Protein AF-X0YLJ9-F1 (afdb_monomer_lite)

Organism: NCBI:txid412755

Structure (mmCIF, N/CA/C/O backbone):
data_AF-X0YLJ9-F1
#
_entry.id   AF-X0YLJ9-F1
#
loop_
_atom_site.group_PDB
_atom_site.id
_atom_site.type_symbol
_atom_site.label_atom_id
_atom_site.label_alt_id
_atom_site.label_comp_id
_atom_site.label_asym_id
_atom_site.label_entity_id
_atom_site.label_seq_id
_atom_site.pdbx_PDB_ins_code
_atom_site.Cartn_x
_atom_site.Cartn_y
_atom_site.Cartn_z
_atom_site.occupancy
_atom_site.B_iso_or_equiv
_atom_site.auth_seq_id
_atom_site.auth_comp_id
_atom_site.auth_asym_id
_atom_site.auth_atom_id
_atom_site.pdbx_PDB_model_num
ATOM 1 N N . MET A 1 1 ? -20.040 19.131 15.854 1.00 36.12 1 MET A N 1
ATOM 2 C CA . MET A 1 1 ? -20.198 18.572 14.490 1.00 36.12 1 MET A CA 1
ATOM 3 C C . MET A 1 1 ? -18.939 17.790 14.153 1.00 36.12 1 MET A C 1
ATOM 5 O O . MET A 1 1 ? -17.847 18.305 14.336 1.00 36.12 1 MET A O 1
ATOM 9 N N . SER A 1 2 ? -19.100 16.517 13.804 1.00 48.03 2 SER A N 1
ATOM 10 C CA . SER A 1 2 ? -18.056 15.491 13.888 1.00 48.03 2 SER A CA 1
ATOM 11 C C . SER A 1 2 ? -17.099 15.509 12.686 1.00 48.03 2 SER A C 1
ATOM 13 O O . SER A 1 2 ? -17.475 15.075 11.599 1.00 48.03 2 SER A O 1
ATOM 15 N N . ILE A 1 3 ? -15.849 15.939 12.891 1.00 57.28 3 ILE A N 1
ATOM 16 C CA . ILE A 1 3 ? -14.728 15.786 11.933 1.00 57.28 3 ILE A CA 1
ATOM 17 C C . ILE A 1 3 ? -14.362 14.312 11.663 1.00 57.28 3 ILE A C 1
ATOM 19 O O . ILE A 1 3 ? -13.605 14.011 10.746 1.00 57.28 3 ILE A O 1
ATOM 23 N N . LEU A 1 4 ? -14.956 13.375 12.408 1.00 55.16 4 LEU A N 1
ATOM 24 C CA . LEU A 1 4 ? -14.795 11.934 12.213 1.00 55.16 4 LEU A CA 1
ATOM 25 C C . LEU A 1 4 ? -15.572 11.394 10.995 1.00 55.16 4 LEU A C 1
ATOM 27 O O . LEU A 1 4 ? -15.260 10.312 10.508 1.00 55.16 4 LEU A O 1
ATOM 31 N N . LYS A 1 5 ? -16.551 12.138 10.453 1.00 50.72 5 LYS A N 1
ATOM 32 C CA . LYS A 1 5 ? -17.361 11.672 9.307 1.00 50.72 5 LYS A CA 1
ATOM 33 C C . LYS A 1 5 ? -16.638 11.732 7.955 1.00 50.72 5 LYS A C 1
ATOM 35 O O . LYS A 1 5 ? -17.007 10.988 7.054 1.00 50.72 5 LYS A O 1
ATOM 40 N N . LEU A 1 6 ? -15.576 12.532 7.819 1.00 51.19 6 LEU A N 1
ATOM 41 C CA . LEU A 1 6 ? -14.748 12.565 6.599 1.00 51.19 6 LEU A CA 1
ATOM 42 C C . LEU A 1 6 ? -13.907 11.291 6.413 1.00 51.19 6 LEU A C 1
ATOM 44 O O . LEU A 1 6 ? -13.466 10.992 5.308 1.00 51.19 6 LEU A O 1
ATOM 48 N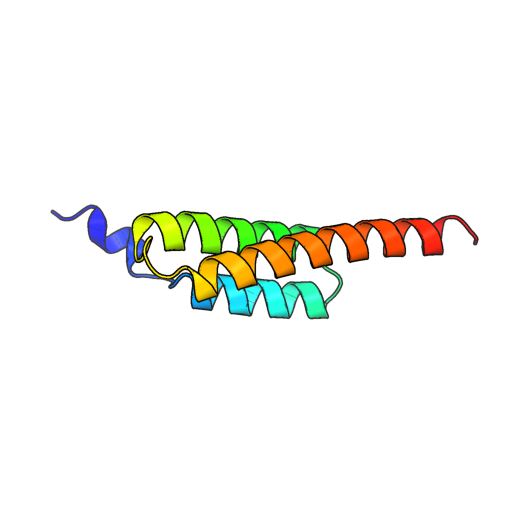 N . PHE A 1 7 ? -13.726 10.501 7.473 1.00 54.31 7 PHE A N 1
ATOM 49 C CA . PHE A 1 7 ? -12.986 9.242 7.427 1.00 54.31 7 PHE A CA 1
ATOM 50 C C . PHE A 1 7 ? -13.875 8.023 7.131 1.00 54.31 7 PHE A C 1
ATOM 52 O O . PHE A 1 7 ? -13.354 6.914 7.073 1.00 54.31 7 PHE A O 1
ATOM 59 N N . SER A 1 8 ? -15.176 8.213 6.889 1.00 55.16 8 SER A N 1
ATOM 60 C CA . SER A 1 8 ? -16.139 7.132 6.624 1.00 55.16 8 SER A CA 1
ATOM 61 C C . SER A 1 8 ? -16.159 6.636 5.167 1.00 55.16 8 SER A C 1
ATOM 63 O O . SER A 1 8 ? -16.965 5.770 4.848 1.00 55.16 8 SER A O 1
ATOM 65 N N . GLY A 1 9 ? -15.352 7.211 4.268 1.00 65.31 9 GLY A N 1
ATOM 66 C CA . GLY A 1 9 ? -15.507 6.979 2.826 1.00 65.31 9 GLY A CA 1
ATOM 67 C C . GLY A 1 9 ? -14.792 5.752 2.259 1.00 65.31 9 GLY A C 1
ATOM 68 O O . GLY A 1 9 ? -15.263 5.215 1.265 1.00 65.31 9 GLY A O 1
ATOM 69 N N . LYS A 1 10 ? -13.656 5.346 2.841 1.00 72.75 10 LYS A N 1
ATOM 70 C CA . LYS A 1 10 ? -12.850 4.207 2.374 1.00 72.75 10 LYS A CA 1
ATOM 71 C C . LYS A 1 10 ? -12.164 3.509 3.537 1.00 72.75 10 LYS A C 1
ATOM 73 O O . LYS A 1 10 ? -11.565 4.188 4.385 1.00 72.75 10 LYS A O 1
ATOM 78 N N . THR A 1 11 ? -12.275 2.191 3.590 1.00 86.50 11 THR A N 1
ATOM 79 C CA . THR A 1 11 ? -11.571 1.338 4.549 1.00 86.50 11 THR A CA 1
ATOM 80 C C . THR A 1 11 ? -10.105 1.155 4.127 1.00 86.50 11 THR A C 1
ATOM 82 O O . THR A 1 11 ? -9.739 1.466 2.988 1.00 86.50 11 THR A O 1
ATOM 85 N N . PRO A 1 12 ? -9.218 0.707 5.032 1.00 86.94 12 PRO A N 1
ATOM 86 C CA . PRO A 1 12 ? -7.886 0.240 4.647 1.00 86.94 12 PRO A CA 1
ATOM 87 C C . PRO A 1 12 ? -7.920 -0.779 3.494 1.00 86.94 12 PRO A C 1
ATOM 89 O O . PRO A 1 12 ? -7.096 -0.703 2.588 1.00 86.94 12 PRO A O 1
ATOM 92 N N . GLU A 1 13 ? -8.908 -1.669 3.493 1.00 89.31 13 GLU A N 1
ATOM 93 C CA . GLU A 1 13 ? -9.126 -2.701 2.480 1.00 89.31 13 GLU A CA 1
ATOM 94 C C . GLU A 1 13 ? -9.530 -2.107 1.117 1.00 89.31 13 GLU A C 1
ATOM 96 O O . GLU A 1 13 ? -9.060 -2.577 0.086 1.00 89.31 13 GLU A O 1
ATOM 101 N N . ASP A 1 14 ? -10.309 -1.019 1.082 1.00 91.56 14 ASP A N 1
ATOM 102 C CA . ASP A 1 14 ? -10.627 -0.319 -0.176 1.00 91.56 14 ASP A CA 1
ATOM 103 C C . ASP A 1 14 ? -9.372 0.295 -0.822 1.00 91.56 14 ASP A C 1
ATOM 105 O O . ASP A 1 14 ? -9.235 0.347 -2.048 1.00 91.56 14 ASP A O 1
ATOM 109 N N . HIS A 1 15 ? -8.451 0.802 0.004 1.00 92.00 15 HIS A N 1
ATOM 110 C CA . HIS A 1 15 ? -7.161 1.305 -0.469 1.00 92.00 15 HIS A CA 1
ATOM 111 C C . HIS A 1 15 ? -6.246 0.167 -0.930 1.00 92.00 15 HIS A C 1
ATOM 113 O O . HIS A 1 15 ? -5.552 0.323 -1.933 1.00 92.00 15 HIS A O 1
ATOM 119 N N . GLU A 1 16 ? -6.275 -0.977 -0.247 1.00 92.62 16 GLU A N 1
ATOM 120 C CA . GLU A 1 16 ? -5.559 -2.180 -0.668 1.00 92.62 16 GLU A CA 1
ATOM 121 C C . GLU A 1 16 ? -6.045 -2.688 -2.026 1.00 92.62 16 GLU A C 1
ATOM 123 O O . GLU A 1 16 ? -5.232 -2.850 -2.930 1.00 92.62 16 GLU A O 1
ATOM 128 N N . GLN A 1 17 ? -7.358 -2.859 -2.204 1.00 94.94 17 GLN A N 1
ATOM 129 C CA . GLN A 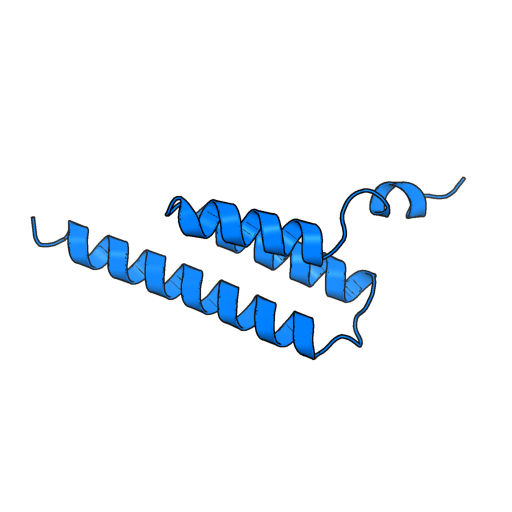1 17 ? -7.936 -3.310 -3.470 1.00 94.94 17 GLN A CA 1
ATOM 130 C C . GLN A 1 17 ? -7.555 -2.369 -4.617 1.00 94.94 17 GLN A C 1
ATOM 132 O O . GLN A 1 17 ? -7.167 -2.811 -5.696 1.00 94.94 17 GLN A O 1
ATOM 137 N N . LYS A 1 18 ? -7.598 -1.055 -4.376 1.00 94.19 18 LYS A N 1
ATOM 138 C CA . LYS A 1 18 ? -7.164 -0.077 -5.374 1.00 94.19 18 LYS A CA 1
ATOM 139 C C . LYS A 1 18 ? -5.665 -0.171 -5.677 1.00 94.19 18 LYS A C 1
ATOM 141 O O . LYS A 1 18 ? -5.262 0.027 -6.822 1.00 94.19 18 LYS A O 1
ATOM 146 N N . GLY A 1 19 ? -4.842 -0.449 -4.669 1.00 94.31 19 GLY A N 1
ATOM 147 C CA . GLY A 1 19 ? -3.426 -0.748 -4.855 1.00 94.31 19 GLY A CA 1
ATOM 148 C C . GLY A 1 19 ? -3.216 -1.983 -5.731 1.00 94.31 19 GLY A C 1
ATOM 149 O O . GLY A 1 19 ? -2.426 -1.915 -6.666 1.00 94.31 19 GLY A O 1
ATOM 150 N N . ASP A 1 20 ? -3.979 -3.054 -5.497 1.00 94.56 20 ASP A N 1
ATOM 151 C CA . ASP A 1 20 ? -3.916 -4.312 -6.257 1.00 94.56 20 ASP A CA 1
ATOM 152 C C . ASP A 1 20 ? -4.325 -4.129 -7.725 1.00 94.56 20 ASP A C 1
ATOM 154 O O . ASP A 1 20 ? -3.674 -4.662 -8.627 1.00 94.56 20 ASP A O 1
ATOM 158 N N . GLU A 1 21 ? -5.350 -3.316 -7.990 1.00 96.00 21 GLU A N 1
ATOM 159 C CA . GLU A 1 21 ? -5.721 -2.927 -9.354 1.00 96.00 21 GLU A CA 1
ATOM 160 C C . GLU A 1 21 ? -4.564 -2.193 -10.042 1.00 96.00 21 GLU A C 1
ATOM 162 O O . GLU A 1 21 ? -4.149 -2.568 -11.135 1.00 96.00 21 GLU A O 1
ATOM 167 N N . LEU A 1 22 ? -3.995 -1.172 -9.392 1.00 94.00 22 LEU A N 1
ATOM 168 C CA . LEU A 1 22 ? -2.874 -0.401 -9.939 1.00 94.00 22 LEU A CA 1
ATOM 169 C C . LEU A 1 22 ? -1.625 -1.260 -10.149 1.00 94.00 22 LEU A C 1
ATOM 171 O O . LEU A 1 22 ? -0.913 -1.055 -11.130 1.00 94.00 22 LEU A O 1
ATOM 175 N N . PHE A 1 23 ? -1.367 -2.209 -9.249 1.00 93.00 23 PHE A N 1
ATOM 176 C CA . PHE A 1 23 ? -0.279 -3.171 -9.372 1.00 93.00 23 PHE A CA 1
ATOM 177 C C . PHE A 1 23 ? -0.457 -4.032 -10.622 1.00 93.00 23 PHE A C 1
ATOM 179 O O . PHE A 1 23 ? 0.489 -4.204 -11.380 1.00 93.00 23 PHE A O 1
ATOM 186 N N . SER A 1 24 ? -1.683 -4.499 -10.868 1.00 93.06 24 SER A N 1
ATOM 187 C CA . SER A 1 24 ? -2.035 -5.308 -12.044 1.00 93.06 24 SER A CA 1
ATOM 188 C C . SER A 1 24 ? -1.952 -4.534 -13.367 1.00 93.06 24 SER A C 1
ATOM 190 O O . SER A 1 24 ? -1.901 -5.146 -14.428 1.00 93.06 24 SER A O 1
ATOM 192 N N . PHE A 1 25 ? -1.947 -3.198 -13.316 1.00 92.94 25 PHE A N 1
ATOM 193 C CA . PHE A 1 25 ? -1.718 -2.318 -14.469 1.00 92.94 25 PHE A CA 1
ATOM 194 C C . PHE A 1 25 ? -0.251 -1.872 -14.607 1.00 92.94 25 PHE A C 1
ATOM 196 O O . PHE A 1 25 ? 0.016 -0.897 -15.310 1.00 92.94 25 PHE A O 1
ATOM 203 N N . ASP A 1 26 ? 0.682 -2.499 -13.883 1.00 90.75 26 ASP A N 1
ATOM 204 C CA . ASP A 1 26 ? 2.103 -2.122 -13.800 1.00 90.75 26 ASP A CA 1
ATOM 205 C C . ASP A 1 26 ? 2.348 -0.671 -13.341 1.00 90.75 26 ASP A C 1
ATOM 207 O O . ASP A 1 26 ? 3.434 -0.101 -13.456 1.00 90.75 26 ASP A O 1
ATOM 211 N N . LEU A 1 27 ? 1.339 -0.044 -12.729 1.00 92.38 27 LEU A N 1
ATOM 212 C CA . LEU A 1 27 ? 1.423 1.294 -12.152 1.00 92.38 27 LEU A CA 1
ATOM 213 C C . LEU A 1 27 ? 1.974 1.215 -10.725 1.00 92.38 27 LEU A C 1
ATOM 215 O O . LEU A 1 27 ? 1.405 1.786 -9.789 1.00 92.38 27 LEU A O 1
ATOM 219 N N . TRP A 1 28 ? 3.099 0.521 -10.550 1.00 91.38 28 TRP A N 1
ATOM 220 C CA . TRP A 1 28 ? 3.662 0.147 -9.249 1.00 91.38 28 TRP A CA 1
ATOM 221 C C . TRP A 1 28 ? 3.913 1.346 -8.322 1.00 91.38 28 TRP A C 1
ATOM 223 O O . TRP A 1 28 ? 3.667 1.270 -7.118 1.00 91.38 28 TRP A O 1
ATOM 233 N N . GLY A 1 29 ? 4.310 2.500 -8.871 1.00 91.38 29 GLY A N 1
ATOM 234 C CA . G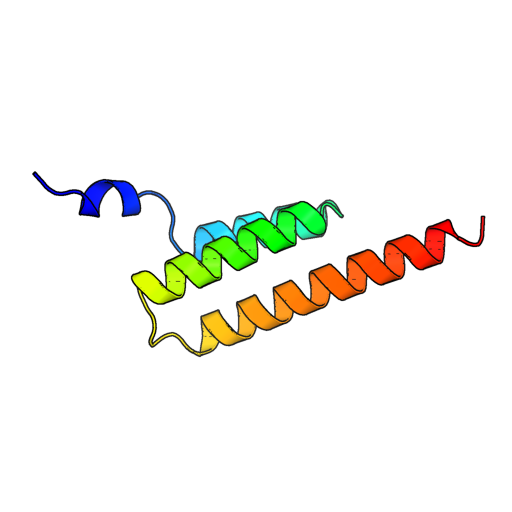LY A 1 29 ? 4.464 3.736 -8.096 1.00 91.38 29 GLY A CA 1
ATOM 235 C C . GLY A 1 29 ? 3.144 4.253 -7.508 1.00 91.38 29 GLY A C 1
ATOM 236 O O . GLY A 1 29 ? 3.108 4.704 -6.363 1.00 91.38 29 GLY A O 1
ATOM 237 N N . LYS A 1 30 ? 2.038 4.147 -8.256 1.00 92.88 30 LYS A N 1
ATOM 238 C CA . LYS A 1 30 ? 0.701 4.509 -7.759 1.00 92.88 30 LYS A CA 1
ATOM 239 C C . LYS A 1 30 ? 0.170 3.447 -6.793 1.00 92.88 30 LYS A C 1
ATOM 241 O O . LYS A 1 30 ? -0.424 3.817 -5.784 1.00 92.88 30 LYS A O 1
ATOM 246 N N . ALA A 1 31 ? 0.421 2.166 -7.072 1.00 94.69 31 ALA A N 1
ATOM 247 C CA . ALA A 1 31 ? 0.053 1.054 -6.196 1.00 94.69 31 ALA A CA 1
ATOM 248 C C . ALA A 1 31 ? 0.676 1.213 -4.801 1.00 94.69 31 ALA A C 1
ATOM 250 O O . ALA A 1 31 ? -0.038 1.205 -3.798 1.00 94.69 31 ALA A O 1
ATOM 251 N N . LYS A 1 32 ? 1.984 1.503 -4.739 1.00 95.00 32 LYS A N 1
ATOM 252 C CA . LYS A 1 32 ? 2.703 1.798 -3.491 1.00 95.00 32 LYS A CA 1
ATOM 253 C C . LYS A 1 32 ? 2.021 2.894 -2.667 1.00 95.00 32 LYS A C 1
ATOM 255 O O . LYS A 1 32 ? 1.829 2.722 -1.467 1.00 95.00 32 LYS A O 1
ATOM 260 N N . ILE A 1 33 ? 1.653 4.010 -3.302 1.00 95.06 33 ILE A N 1
ATOM 261 C CA . ILE A 1 33 ? 1.010 5.145 -2.620 1.00 95.06 33 ILE A CA 1
ATOM 262 C C . ILE A 1 33 ? -0.338 4.731 -2.013 1.00 95.06 33 ILE A C 1
ATOM 264 O O . ILE A 1 33 ? -0.669 5.166 -0.909 1.00 95.06 33 ILE A O 1
ATOM 268 N N . GLU A 1 34 ? -1.126 3.902 -2.702 1.00 95.00 34 GLU A N 1
ATOM 269 C CA . GLU A 1 34 ? -2.404 3.422 -2.164 1.00 95.00 34 GLU A CA 1
ATOM 270 C C . GLU A 1 34 ? -2.212 2.438 -1.001 1.00 95.00 34 GLU A C 1
ATOM 272 O O . GLU A 1 34 ? -2.899 2.574 0.011 1.00 95.00 34 GLU A O 1
ATOM 277 N N . TYR A 1 35 ? -1.221 1.543 -1.047 1.00 95.62 35 TYR A N 1
ATOM 278 C CA . TYR A 1 35 ? -0.894 0.691 0.105 1.00 95.62 35 TYR A CA 1
ATOM 279 C C . TYR A 1 35 ? -0.372 1.491 1.312 1.00 95.62 35 TYR A C 1
ATOM 281 O O . TYR A 1 35 ? -0.709 1.189 2.457 1.00 95.62 35 TYR A O 1
ATOM 289 N N . GLU A 1 36 ? 0.410 2.552 1.088 1.00 94.75 36 GLU A N 1
ATOM 290 C CA . GLU A 1 36 ? 0.849 3.459 2.160 1.00 94.75 36 GLU A CA 1
ATOM 291 C C . GLU A 1 36 ? -0.342 4.199 2.794 1.00 94.75 36 GLU A C 1
ATOM 293 O O . GLU A 1 36 ? -0.405 4.344 4.018 1.00 94.75 36 GLU A O 1
ATOM 298 N N . ARG A 1 37 ? -1.336 4.602 1.989 1.00 93.00 37 ARG A N 1
ATOM 299 C CA . ARG A 1 37 ? -2.605 5.159 2.491 1.00 93.00 37 ARG A CA 1
ATOM 300 C C . ARG A 1 37 ? -3.408 4.131 3.280 1.00 93.00 37 ARG A C 1
ATOM 302 O O . ARG A 1 37 ? -3.962 4.487 4.320 1.00 93.00 37 ARG A O 1
ATOM 309 N N . ALA A 1 38 ? -3.449 2.879 2.826 1.00 93.19 38 ALA A N 1
ATOM 310 C CA . ALA A 1 38 ? -4.084 1.787 3.557 1.00 93.19 38 ALA A CA 1
ATOM 311 C C . ALA A 1 38 ? -3.443 1.603 4.942 1.00 93.19 38 ALA A C 1
ATOM 313 O O . ALA A 1 38 ? -4.164 1.502 5.931 1.00 93.19 38 ALA A O 1
ATOM 314 N N . LEU A 1 39 ? -2.108 1.658 5.044 1.00 92.94 39 LEU A N 1
ATOM 315 C CA . LEU A 1 39 ? -1.388 1.578 6.322 1.00 92.94 39 LEU A CA 1
ATOM 316 C C . L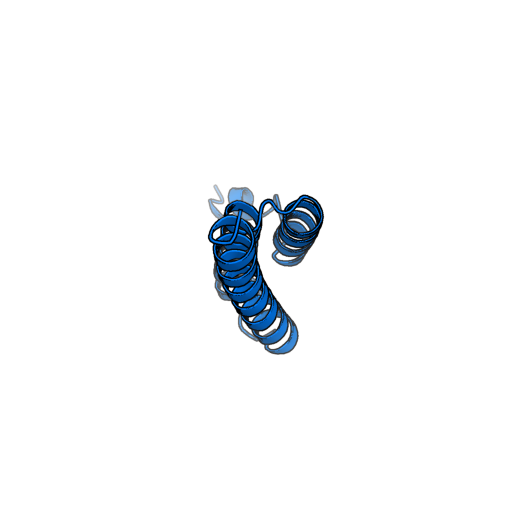EU A 1 39 ? -1.668 2.766 7.248 1.00 92.94 39 LEU A C 1
ATOM 318 O O . LEU A 1 39 ? -1.929 2.563 8.434 1.00 92.94 39 LEU A O 1
ATOM 322 N N . ASP A 1 40 ? -1.630 3.996 6.730 1.00 91.50 40 ASP A N 1
ATOM 323 C CA . ASP A 1 40 ? -1.951 5.195 7.518 1.00 91.50 40 ASP A CA 1
ATOM 324 C C . ASP A 1 40 ? -3.396 5.145 8.036 1.00 91.50 40 ASP A C 1
ATOM 326 O O . ASP A 1 40 ? -3.674 5.471 9.194 1.00 91.50 40 ASP A O 1
ATOM 330 N N . LYS A 1 41 ? -4.321 4.662 7.202 1.00 89.75 41 LYS A N 1
ATOM 331 C CA . LYS A 1 41 ? -5.712 4.453 7.590 1.00 89.75 41 LYS A CA 1
ATOM 332 C C . LYS A 1 41 ? -5.839 3.365 8.649 1.00 89.75 41 LYS A C 1
ATOM 334 O O . LYS A 1 41 ? -6.495 3.596 9.662 1.00 89.75 41 LYS A O 1
ATOM 339 N N . LEU A 1 42 ? -5.180 2.227 8.447 1.00 91.12 42 LEU A N 1
ATOM 340 C CA . LEU A 1 42 ? -5.179 1.092 9.364 1.00 91.12 42 LEU A CA 1
ATOM 341 C C . LEU A 1 42 ? -4.675 1.495 10.748 1.00 91.12 42 LEU A C 1
ATOM 343 O O . LEU A 1 42 ? -5.312 1.179 11.748 1.00 91.12 42 LEU A O 1
ATOM 347 N N . ALA A 1 43 ? -3.590 2.270 10.807 1.00 88.81 43 ALA A N 1
ATOM 348 C CA . ALA A 1 43 ? -3.048 2.796 12.055 1.00 88.81 43 ALA A CA 1
ATOM 349 C C . ALA A 1 43 ? -4.052 3.682 12.819 1.00 88.81 43 ALA A C 1
ATOM 351 O O . ALA A 1 43 ? -4.011 3.739 14.046 1.00 88.81 43 ALA A O 1
ATOM 352 N N . LYS A 1 44 ? -4.970 4.350 12.107 1.00 87.44 44 LYS A N 1
ATOM 353 C CA . LYS A 1 44 ? -6.000 5.229 12.685 1.00 87.44 44 LYS A CA 1
ATOM 354 C C . LYS A 1 44 ? -7.294 4.498 13.041 1.00 87.44 44 LYS A C 1
ATOM 356 O O . LYS A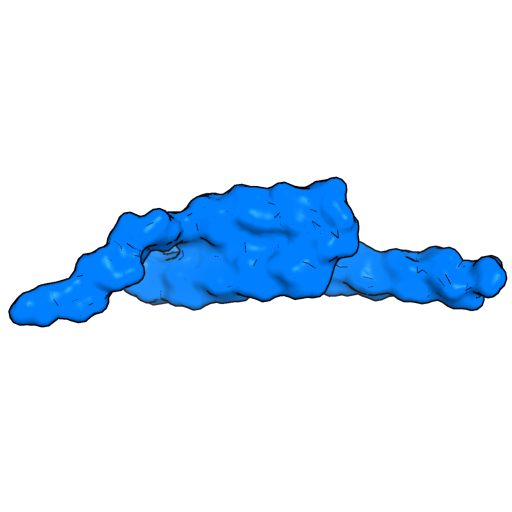 1 44 ? -7.950 4.893 14.000 1.00 87.44 44 LYS A O 1
ATOM 361 N N . THR A 1 45 ? -7.695 3.484 12.272 1.00 86.06 45 THR A N 1
ATOM 362 C CA . THR A 1 45 ? -9.004 2.819 12.426 1.00 86.06 45 THR A CA 1
ATOM 363 C C . THR A 1 45 ? -8.932 1.460 13.107 1.00 86.06 45 THR A C 1
ATOM 365 O O . THR A 1 45 ? -9.851 1.113 13.841 1.00 86.06 45 THR A O 1
ATOM 368 N N . SER A 1 46 ? -7.875 0.682 12.871 1.00 84.88 46 SER A N 1
ATOM 369 C CA . SER A 1 46 ? -7.703 -0.656 13.445 1.00 84.88 46 SER A CA 1
ATOM 370 C C . SER A 1 46 ? -6.214 -0.991 13.633 1.00 84.88 46 SER A C 1
ATOM 372 O O . SER A 1 46 ? -5.672 -1.873 12.965 1.00 84.88 46 SER A O 1
ATOM 374 N N . PRO A 1 47 ? -5.515 -0.296 14.554 1.00 85.06 47 PRO A N 1
ATOM 375 C CA . PRO A 1 47 ? -4.073 -0.473 14.756 1.00 85.06 47 PRO A CA 1
ATOM 376 C C . PRO A 1 47 ? -3.682 -1.876 15.246 1.00 85.06 47 PRO A C 1
ATOM 378 O O . PRO A 1 47 ? -2.511 -2.242 15.180 1.00 85.06 47 PRO A O 1
ATOM 381 N N . GLN A 1 48 ? -4.651 -2.651 15.739 1.00 88.56 48 GLN A N 1
ATOM 382 C CA . GLN A 1 48 ? -4.461 -4.006 16.263 1.00 88.56 48 GLN A CA 1
ATOM 383 C C . GLN A 1 48 ? -4.528 -5.079 15.167 1.00 88.56 48 GLN A C 1
ATOM 385 O O . GLN A 1 48 ? -4.212 -6.240 15.417 1.00 88.56 48 GLN A O 1
ATOM 390 N N . ASN A 1 49 ? -4.936 -4.712 13.947 1.00 89.31 49 ASN A N 1
ATOM 391 C CA . ASN A 1 49 ? -4.990 -5.633 12.821 1.00 89.31 49 ASN A CA 1
ATOM 392 C C . ASN A 1 49 ? -3.580 -5.829 12.233 1.00 89.31 49 ASN A C 1
ATOM 394 O O . ASN A 1 49 ? -3.193 -5.241 11.221 1.00 89.31 49 ASN A O 1
ATOM 398 N N . HIS A 1 50 ? -2.790 -6.639 12.937 1.00 91.31 50 HIS A N 1
ATOM 399 C CA . HIS A 1 50 ? -1.415 -6.964 12.572 1.00 91.31 50 HIS A CA 1
ATOM 400 C C . HIS A 1 50 ? -1.324 -7.748 11.261 1.00 91.31 50 HIS A C 1
ATOM 402 O O . HIS A 1 50 ? -0.371 -7.548 10.516 1.00 91.31 50 HIS A O 1
ATOM 408 N N . GLU A 1 51 ? -2.315 -8.589 10.959 1.00 93.12 51 GLU A N 1
ATOM 409 C CA . GLU A 1 51 ? -2.372 -9.357 9.712 1.00 93.12 51 GLU A CA 1
ATOM 410 C C . GLU A 1 51 ? -2.423 -8.423 8.498 1.00 93.12 51 GLU A C 1
ATOM 412 O O . GLU A 1 51 ? -1.553 -8.485 7.627 1.00 93.12 51 GLU A O 1
ATOM 417 N N . LEU A 1 52 ? -3.381 -7.489 8.487 1.00 90.31 52 LEU A N 1
ATOM 418 C CA . LEU A 1 52 ? -3.523 -6.535 7.390 1.00 90.31 52 LEU A CA 1
ATOM 419 C C . LEU A 1 52 ? -2.304 -5.615 7.281 1.00 90.31 52 LEU A C 1
ATOM 421 O O . LEU A 1 52 ? -1.855 -5.297 6.183 1.00 90.31 52 LEU A O 1
ATOM 425 N N . LYS A 1 53 ? -1.718 -5.224 8.418 1.00 93.62 53 LYS A N 1
ATOM 426 C CA . LYS A 1 53 ? -0.492 -4.423 8.436 1.00 93.62 53 LYS A CA 1
ATOM 427 C C . LYS A 1 53 ? 0.665 -5.154 7.751 1.00 93.62 53 LYS A C 1
ATOM 429 O O . LYS A 1 53 ? 1.309 -4.564 6.887 1.00 93.62 53 LYS A O 1
ATOM 434 N N . THR A 1 54 ? 0.913 -6.410 8.118 1.00 94.94 54 THR A N 1
ATOM 435 C CA . THR A 1 54 ? 1.981 -7.226 7.523 1.00 94.94 54 THR A CA 1
ATOM 436 C C . THR A 1 54 ? 1.755 -7.402 6.025 1.00 94.94 54 THR A C 1
ATOM 438 O O . THR A 1 54 ? 2.665 -7.138 5.241 1.00 94.94 54 THR A O 1
ATOM 441 N N . ARG A 1 55 ? 0.525 -7.738 5.615 1.00 94.50 55 ARG A N 1
ATOM 442 C CA . ARG A 1 55 ? 0.163 -7.914 4.201 1.00 94.50 55 ARG A CA 1
ATOM 443 C C . ARG A 1 55 ? 0.402 -6.649 3.372 1.00 94.50 55 ARG A C 1
ATOM 445 O O . ARG A 1 55 ? 0.976 -6.714 2.290 1.00 94.50 55 ARG A O 1
ATOM 452 N N . LEU A 1 56 ? 0.023 -5.480 3.891 1.00 94.62 56 LEU A N 1
ATOM 453 C CA . LEU A 1 56 ? 0.265 -4.197 3.222 1.00 94.62 56 LEU A CA 1
ATOM 454 C C . LEU A 1 56 ? 1.758 -3.855 3.122 1.00 94.62 56 LEU A C 1
ATOM 456 O O . LEU A 1 56 ? 2.199 -3.314 2.109 1.00 94.62 56 LEU A O 1
ATOM 460 N N . GLN A 1 57 ? 2.550 -4.167 4.151 1.00 95.19 57 GLN A N 1
ATOM 461 C CA . GLN A 1 57 ? 4.001 -3.961 4.115 1.00 95.19 57 GLN A CA 1
ATOM 462 C C . GLN A 1 57 ? 4.679 -4.857 3.074 1.00 95.19 57 GLN A C 1
ATOM 464 O O . GLN A 1 57 ? 5.566 -4.389 2.360 1.00 95.19 57 GLN A O 1
ATOM 469 N N . GLU A 1 58 ? 4.237 -6.108 2.955 1.00 96.00 58 GLU A N 1
ATOM 470 C CA . GLU A 1 58 ? 4.713 -7.047 1.939 1.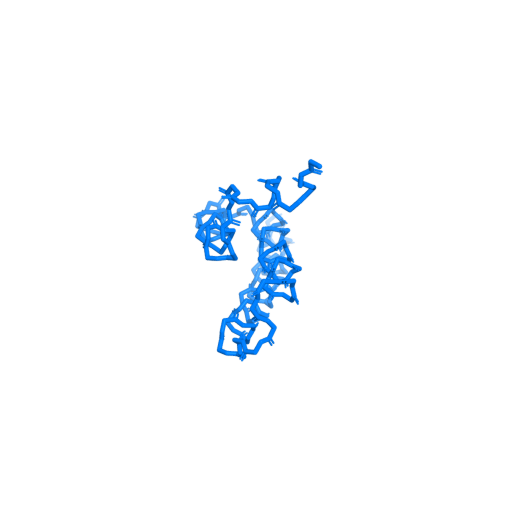00 96.00 58 GLU A CA 1
ATOM 471 C C . GLU A 1 58 ? 4.363 -6.567 0.525 1.00 96.00 58 GLU A C 1
ATOM 473 O O . GLU A 1 58 ? 5.245 -6.473 -0.325 1.00 96.00 58 GLU A O 1
ATOM 478 N N . LYS A 1 59 ? 3.123 -6.123 0.290 1.00 94.31 59 LYS A N 1
ATOM 479 C CA . LYS A 1 59 ? 2.710 -5.529 -0.995 1.00 94.31 59 LYS A CA 1
ATOM 480 C C . LYS A 1 59 ? 3.530 -4.286 -1.363 1.00 94.31 59 LYS A C 1
ATOM 482 O O . LYS A 1 59 ? 3.939 -4.116 -2.511 1.00 94.31 59 LYS A O 1
ATOM 487 N N . ILE A 1 60 ? 3.846 -3.425 -0.390 1.00 95.00 60 ILE A N 1
ATOM 488 C CA . ILE A 1 60 ? 4.751 -2.282 -0.606 1.00 95.00 60 ILE A CA 1
ATOM 489 C C . ILE A 1 60 ? 6.158 -2.755 -0.982 1.00 95.00 60 ILE A C 1
ATOM 491 O O . ILE A 1 60 ? 6.805 -2.126 -1.819 1.00 95.00 60 ILE A O 1
ATOM 495 N N . HIS A 1 61 ? 6.653 -3.833 -0.381 1.00 94.38 61 HIS A N 1
ATOM 496 C CA . HIS A 1 61 ? 7.939 -4.404 -0.765 1.00 94.38 61 HIS A CA 1
ATOM 497 C C . HIS A 1 61 ? 7.904 -4.905 -2.215 1.00 94.38 61 HIS A C 1
ATOM 499 O O . HIS A 1 61 ? 8.701 -4.441 -3.027 1.00 94.38 61 HIS A O 1
ATOM 505 N N . GLN A 1 62 ? 6.889 -5.694 -2.569 1.00 92.94 62 GLN A N 1
ATOM 506 C CA . GLN A 1 62 ? 6.686 -6.217 -3.922 1.00 92.94 62 GLN A CA 1
ATOM 507 C C . GLN A 1 62 ? 6.586 -5.104 -4.973 1.00 92.94 62 GLN A C 1
ATOM 509 O O . GLN A 1 62 ? 7.188 -5.210 -6.035 1.00 92.94 62 GLN A O 1
ATOM 514 N N . THR A 1 63 ? 5.897 -3.988 -4.687 1.00 91.94 63 THR A N 1
ATOM 515 C CA . THR A 1 63 ? 5.867 -2.840 -5.623 1.00 91.94 63 THR A CA 1
ATOM 516 C C . THR A 1 63 ? 7.246 -2.247 -5.889 1.00 91.94 63 THR A C 1
ATOM 518 O O . THR A 1 63 ? 7.505 -1.781 -6.994 1.00 91.94 63 THR A O 1
ATOM 521 N N . LYS A 1 64 ? 8.135 -2.238 -4.889 1.00 90.12 64 LYS A N 1
ATOM 522 C CA . LYS A 1 64 ? 9.499 -1.718 -5.041 1.00 90.12 64 LYS A CA 1
ATOM 523 C C . LYS A 1 64 ? 10.374 -2.686 -5.826 1.00 90.12 64 LYS A C 1
ATOM 525 O O . LYS A 1 64 ? 11.153 -2.230 -6.654 1.00 90.12 64 LYS A O 1
ATOM 530 N N . GLU A 1 65 ? 10.232 -3.986 -5.581 1.00 90.88 65 GLU A N 1
ATOM 531 C CA . GLU A 1 65 ? 10.919 -5.021 -6.356 1.00 90.88 65 GLU A CA 1
ATOM 532 C C . GLU A 1 65 ? 10.471 -4.993 -7.819 1.00 90.88 65 GLU A C 1
ATOM 534 O O . GLU A 1 65 ? 11.314 -4.947 -8.706 1.00 90.88 65 GLU A O 1
ATOM 539 N N . ALA A 1 66 ? 9.164 -4.905 -8.081 1.00 88.31 66 ALA A N 1
ATOM 540 C CA . ALA A 1 66 ? 8.625 -4.791 -9.433 1.00 88.31 66 ALA A CA 1
ATOM 541 C C . ALA A 1 66 ? 9.124 -3.524 -10.152 1.00 88.31 66 ALA A C 1
ATOM 543 O O . ALA A 1 66 ? 9.556 -3.606 -11.298 1.00 88.31 66 ALA A O 1
ATOM 544 N N . LEU A 1 67 ? 9.170 -2.375 -9.458 1.00 85.19 67 LEU A N 1
ATOM 545 C CA . LEU A 1 67 ? 9.797 -1.154 -9.984 1.00 85.19 67 LEU A CA 1
ATOM 546 C C . LEU A 1 67 ? 11.266 -1.375 -10.354 1.00 85.19 67 LEU A C 1
ATOM 548 O O . LEU A 1 67 ? 11.685 -0.949 -11.424 1.00 85.19 67 LEU A O 1
ATOM 552 N N . ALA A 1 68 ? 12.044 -2.022 -9.485 1.00 85.62 68 ALA A N 1
ATOM 553 C CA . ALA A 1 68 ? 13.456 -2.287 -9.744 1.00 85.62 68 ALA A CA 1
ATOM 554 C C . ALA A 1 68 ? 13.650 -3.227 -10.946 1.00 85.62 68 ALA A C 1
ATOM 556 O O . ALA A 1 68 ? 14.442 -2.919 -11.832 1.00 85.62 68 ALA A O 1
ATOM 557 N N . LEU A 1 69 ? 12.871 -4.310 -11.021 1.00 80.12 69 LEU A N 1
ATOM 558 C CA . LEU A 1 69 ? 12.913 -5.279 -12.120 1.00 80.12 69 LEU A CA 1
ATOM 559 C C . LEU A 1 69 ? 12.485 -4.664 -13.459 1.00 80.12 69 LEU A C 1
ATOM 561 O O . LEU A 1 69 ? 13.127 -4.902 -14.479 1.00 80.12 69 LEU A O 1
ATOM 565 N N . GLY A 1 70 ? 11.443 -3.827 -13.465 1.00 70.44 70 GLY A N 1
ATOM 566 C CA . GLY A 1 70 ? 11.019 -3.113 -14.672 1.00 70.44 70 GLY A CA 1
ATOM 567 C C . GLY A 1 70 ? 12.043 -2.085 -15.165 1.00 70.44 70 GLY A C 1
ATOM 568 O O . GLY A 1 70 ? 12.072 -1.770 -16.352 1.00 70.44 70 GLY A O 1
ATOM 569 N N . HIS A 1 71 ? 12.914 -1.578 -14.287 1.00 61.88 71 HIS A N 1
ATOM 570 C CA . HIS A 1 71 ? 14.043 -0.739 -14.692 1.00 61.88 71 HIS A CA 1
ATOM 571 C C . HIS A 1 71 ? 15.216 -1.550 -15.257 1.00 61.88 71 HIS A C 1
ATOM 573 O O . HIS A 1 71 ? 15.877 -1.063 -16.169 1.00 61.88 71 HIS A O 1
ATOM 579 N N . GLU A 1 72 ? 15.454 -2.768 -14.763 1.00 59.16 72 GLU A N 1
ATOM 580 C CA . GLU A 1 72 ? 16.501 -3.666 -15.275 1.00 59.16 72 GLU A CA 1
ATOM 581 C C . GLU A 1 72 ? 16.170 -4.175 -16.688 1.00 59.16 72 GLU A C 1
ATOM 583 O O . GLU A 1 72 ? 17.022 -4.133 -17.568 1.00 59.16 72 GLU A O 1
ATOM 588 N N . GLN A 1 73 ? 14.910 -4.541 -16.954 1.00 55.34 73 GLN A N 1
ATOM 589 C CA . GLN A 1 73 ? 14.480 -4.996 -18.287 1.00 55.34 73 GLN A CA 1
ATOM 590 C C . GLN A 1 73 ? 14.516 -3.907 -19.369 1.00 55.34 73 GLN A C 1
ATOM 592 O O . GLN A 1 73 ? 14.652 -4.231 -20.543 1.00 55.34 73 GLN A O 1
ATOM 597 N N . ASN A 1 74 ? 14.426 -2.629 -18.995 1.00 51.53 74 ASN A N 1
ATOM 598 C CA . ASN A 1 74 ? 14.533 -1.506 -19.932 1.00 51.53 74 ASN A CA 1
ATOM 599 C C . ASN A 1 74 ? 15.978 -1.013 -20.138 1.00 51.53 74 ASN A C 1
ATOM 601 O O . ASN A 1 74 ? 16.185 -0.082 -20.914 1.00 51.53 74 ASN A O 1
ATOM 605 N N . ALA A 1 75 ? 16.956 -1.559 -19.409 1.00 54.50 75 ALA A N 1
ATOM 606 C CA . ALA A 1 75 ? 18.361 -1.163 -19.516 1.00 54.50 75 ALA A CA 1
ATOM 607 C C . ALA A 1 75 ? 19.171 -2.037 -20.494 1.00 54.50 75 ALA A C 1
ATOM 609 O O . ALA A 1 75 ? 20.284 -1.650 -20.846 1.00 54.50 75 ALA A O 1
ATOM 610 N N . ASP A 1 76 ? 18.611 -3.169 -20.932 1.00 48.81 76 ASP A N 1
ATOM 611 C CA . ASP A 1 76 ? 19.243 -4.143 -21.838 1.00 48.81 76 ASP A CA 1
ATOM 612 C C . ASP A 1 76 ? 18.698 -4.103 -23.290 1.00 48.81 76 ASP A C 1
ATOM 614 O O . ASP A 1 76 ? 19.030 -4.993 -24.075 1.00 48.81 76 ASP A O 1
ATOM 618 N N . ASP A 1 77 ? 17.904 -3.088 -23.668 1.00 46.50 77 ASP A N 1
ATOM 619 C CA . ASP A 1 77 ? 17.406 -2.870 -25.049 1.00 46.50 77 ASP A CA 1
ATOM 620 C C . ASP A 1 77 ? 18.097 -1.674 -25.742 1.00 46.50 77 ASP A C 1
ATOM 622 O O . ASP A 1 77 ? 18.192 -0.585 -25.122 1.00 46.50 77 ASP A O 1
#

Radius of gyration: 14.75 Å; chains: 1; bounding box: 39×28×41 Å

Foldseek 3Di:
DDPCVVLVPDALVNLQVVLVVCVVVVVLVVSLVSLVVSLVRCCVPPVPPVVSNVVSVVSNVVSVVSVVVVVVVVVVD

Secondary structure (DSSP, 8-state):
--GGGGGSS--HHHHHHHHHHHHHTT-HHHHHHHHHHHHHHHHHH-TT-HHHHHHHHHHHHHHHHHHHHHHHHTT--

Sequence (77 aa):
MSILKLFSGKTPEDHEQKGDELFSFDLWGKAKIEYERALDKLAKTSPQNHELKTRLQEKIHQTKEALALGHEQNADD

pLDDT: mean 83.16, std 16.23, range [36.12, 96.0]